Protein AF-A0A6N3FAE3-F1 (afdb_monomer_lite)

Secondary structure (DSSP, 8-state):
-HHHHHHHHHHHHHHHHHHHHHHH-GGGG-EEEEEP-SS-SSS-S-GGGG--TTSEEEEETTEEEEE-TTS--EEEEEEEETTEEEETTEEEEEEEEEETTEEEEEEEEEEEE-SS-EEEPTT--EEEEEEGGG----

Radius of gyration: 19.17 Å; chains: 1; bounding box: 41×33×64 Å

Sequence (138 aa):
MKKIKKISIIALICCLLFIVISFISPRNLYGKWYLYKGSDINADSYIDKKLNQKDYIEISEGSMKEFRSDGKDGVGDLKVRGSKIYSGDTIFKYKVNEIGEHKVLELEVIGYDNGHEKWSAENGEKYTYVFDKNVNFE

Organism: NCBI:txid1559

Foldseek 3Di:
DVVVVVVVVVVVVVVVVVVVVVVQDPVVVAAKWWWFPDDDPLPDPCRQVRTDPQFIWGDDQQWIWTGDPVRPTDIFGWDDDPQWIAGQFWIWRWDWDDRPQWIKIKTFTQWTHNPPDTDGDDRGDIIMITGPVRHDPD

Structure (mmCIF, N/CA/C/O backbone):
data_AF-A0A6N3FAE3-F1
#
_entry.id   AF-A0A6N3FAE3-F1
#
loop_
_atom_site.group_PDB
_atom_site.id
_atom_site.type_symbol
_atom_site.label_atom_id
_atom_site.label_alt_id
_atom_site.label_comp_id
_atom_site.label_asym_id
_atom_site.label_entity_id
_atom_site.label_seq_id
_atom_site.pdbx_PDB_ins_code
_atom_site.Cartn_x
_atom_site.Cartn_y
_atom_site.Cartn_z
_atom_site.occupancy
_atom_site.B_iso_or_equiv
_atom_site.auth_seq_id
_atom_site.auth_comp_id
_atom_site.auth_asym_id
_atom_site.auth_atom_id
_atom_site.pdbx_PDB_model_num
ATOM 1 N N . MET A 1 1 ? -12.346 10.541 50.473 1.00 55.41 1 MET A N 1
ATOM 2 C CA . MET A 1 1 ? -12.588 11.349 49.247 1.00 55.41 1 MET A CA 1
ATOM 3 C C . MET A 1 1 ? -11.347 11.658 48.399 1.00 55.41 1 MET A C 1
ATOM 5 O O . MET A 1 1 ? -11.404 11.401 47.205 1.00 55.41 1 MET A O 1
ATOM 9 N N . LYS A 1 2 ? -10.224 12.173 48.940 1.00 59.44 2 LYS A N 1
ATOM 10 C CA . LYS A 1 2 ? -9.035 12.540 48.121 1.00 59.44 2 LYS A CA 1
ATOM 11 C C . LYS A 1 2 ? -8.388 11.368 47.347 1.00 59.44 2 LYS A C 1
ATOM 13 O O . LYS A 1 2 ? -7.958 11.566 46.217 1.00 59.44 2 LYS A O 1
ATOM 18 N N . LYS A 1 3 ? -8.347 10.155 47.921 1.00 58.94 3 LYS A N 1
ATOM 19 C CA . LYS A 1 3 ? -7.786 8.954 47.259 1.00 58.94 3 LYS A CA 1
ATOM 20 C C . LYS A 1 3 ? -8.629 8.473 46.066 1.00 58.94 3 LYS A C 1
ATOM 22 O O . LYS A 1 3 ? -8.068 8.174 45.023 1.00 58.94 3 LYS A O 1
ATOM 27 N N . ILE A 1 4 ? -9.959 8.487 46.196 1.00 64.25 4 ILE A N 1
ATOM 28 C CA . ILE A 1 4 ? -10.895 8.069 45.134 1.00 64.25 4 ILE A CA 1
ATOM 29 C C . ILE A 1 4 ? -10.789 9.010 43.924 1.00 64.25 4 ILE A C 1
ATOM 31 O O . ILE A 1 4 ? -10.652 8.543 42.801 1.00 64.25 4 ILE A O 1
ATOM 35 N N . LYS A 1 5 ? -10.717 10.333 44.155 1.00 66.25 5 LYS A N 1
ATOM 36 C CA . LYS A 1 5 ? -10.497 11.318 43.078 1.00 66.25 5 LYS A CA 1
ATOM 37 C C . LYS A 1 5 ? -9.177 11.091 42.324 1.00 66.25 5 LYS A C 1
ATOM 39 O O . LYS A 1 5 ? -9.161 11.217 41.107 1.00 66.25 5 LYS A O 1
ATOM 44 N N . LYS A 1 6 ? -8.087 10.726 43.017 1.00 68.25 6 LYS A N 1
ATOM 45 C CA . LYS A 1 6 ? -6.797 10.409 42.371 1.00 68.25 6 LYS A CA 1
ATOM 46 C C . LYS A 1 6 ? -6.876 9.165 41.480 1.00 68.25 6 LYS A C 1
ATOM 48 O O . LYS A 1 6 ? -6.350 9.201 40.376 1.00 68.25 6 LYS A O 1
ATOM 53 N N . ILE A 1 7 ? -7.547 8.102 41.931 1.00 75.50 7 ILE A N 1
ATOM 54 C CA . ILE A 1 7 ? -7.710 6.868 41.144 1.00 75.50 7 ILE A CA 1
ATOM 55 C C . ILE A 1 7 ? -8.548 7.137 39.887 1.00 75.50 7 ILE A C 1
ATOM 57 O O . ILE A 1 7 ? -8.149 6.731 38.800 1.00 75.50 7 ILE A O 1
ATOM 61 N N . SER A 1 8 ? -9.650 7.889 40.004 1.00 74.56 8 SER A N 1
ATOM 62 C CA . SER A 1 8 ? -10.463 8.268 38.839 1.00 74.56 8 SER A CA 1
ATOM 63 C C . SER A 1 8 ? -9.696 9.129 37.830 1.00 74.56 8 SER A C 1
ATOM 65 O O . SER A 1 8 ? -9.848 8.919 36.633 1.00 74.56 8 SER A O 1
ATOM 67 N N . ILE A 1 9 ? -8.843 10.058 38.284 1.00 81.19 9 ILE A N 1
ATOM 68 C CA . ILE A 1 9 ? -8.003 10.870 37.385 1.00 81.19 9 ILE A CA 1
ATOM 69 C C . ILE A 1 9 ? -6.977 9.996 36.648 1.00 81.19 9 ILE A C 1
ATOM 71 O O . ILE A 1 9 ? -6.815 10.146 35.441 1.00 81.19 9 ILE A O 1
ATOM 75 N N . ILE A 1 10 ? -6.317 9.061 37.341 1.00 83.12 10 ILE A N 1
ATOM 76 C CA . ILE A 1 10 ? -5.352 8.139 36.716 1.00 83.12 10 ILE A CA 1
ATOM 77 C C . ILE A 1 10 ? -6.049 7.256 35.673 1.00 83.12 10 ILE A C 1
ATOM 79 O O . ILE A 1 10 ? -5.560 7.139 34.554 1.00 83.12 10 ILE A O 1
ATOM 83 N N . ALA A 1 11 ? -7.218 6.697 36.001 1.00 83.06 11 ALA A N 1
ATOM 84 C CA . ALA A 1 11 ? -7.996 5.885 35.067 1.00 83.06 11 ALA A CA 1
ATOM 85 C C . ALA A 1 11 ? -8.422 6.677 33.815 1.00 83.06 11 ALA A C 1
ATOM 87 O O . ALA A 1 11 ? -8.354 6.151 32.704 1.00 83.06 11 ALA A O 1
ATOM 88 N N . LEU A 1 12 ? -8.799 7.951 33.981 1.00 85.31 12 LEU A N 1
ATOM 89 C CA . LEU A 1 12 ? -9.150 8.842 32.874 1.00 85.31 12 LEU A CA 1
ATOM 90 C C . LEU A 1 12 ? -7.945 9.114 31.956 1.00 85.31 12 LEU A C 1
ATOM 92 O O . LEU A 1 12 ? -8.076 9.041 30.737 1.00 85.31 12 LEU A O 1
ATOM 96 N N . ILE A 1 13 ? -6.766 9.376 32.533 1.00 85.06 13 ILE A N 1
ATOM 97 C CA . ILE A 1 13 ? -5.518 9.582 31.780 1.00 85.06 13 ILE A CA 1
ATOM 98 C C . ILE A 1 13 ? -5.137 8.310 31.012 1.00 85.06 13 ILE A C 1
ATOM 100 O O . ILE A 1 13 ? -4.804 8.389 29.832 1.00 85.06 13 ILE A O 1
ATOM 104 N N . CYS A 1 14 ? -5.238 7.135 31.639 1.00 82.38 14 CYS A N 1
ATOM 105 C CA . CYS A 1 14 ? -4.989 5.860 30.967 1.00 82.38 14 CYS A CA 1
ATOM 106 C C . CYS A 1 14 ? -5.976 5.609 29.816 1.00 82.38 14 CYS A C 1
ATOM 108 O O . CYS A 1 14 ? -5.547 5.174 28.751 1.00 82.38 14 CYS A O 1
ATOM 110 N N . CYS A 1 15 ? -7.265 5.930 29.984 1.00 80.50 15 CYS A N 1
ATOM 111 C CA . CYS A 1 15 ? -8.251 5.828 28.901 1.00 80.50 15 CYS A CA 1
ATOM 112 C C . CYS A 1 15 ? -7.928 6.779 27.744 1.00 80.50 15 CYS A C 1
ATOM 114 O O . CYS A 1 15 ? -7.963 6.360 26.592 1.00 80.50 15 CYS A O 1
ATOM 116 N N . LEU A 1 16 ? -7.566 8.033 28.031 1.00 81.06 16 LEU A N 1
ATOM 117 C CA . LEU A 1 16 ? -7.173 9.004 27.005 1.00 81.06 16 LEU A CA 1
ATOM 118 C C . LEU A 1 16 ? -5.932 8.540 26.232 1.00 81.06 16 LEU A C 1
ATOM 120 O O . LEU A 1 16 ? -5.930 8.588 25.005 1.00 81.06 16 LEU A O 1
ATOM 124 N N . LEU A 1 17 ? -4.912 8.022 26.922 1.00 75.62 17 LEU A N 1
ATOM 125 C CA . LEU A 1 17 ? -3.728 7.447 26.276 1.00 75.62 17 LEU A CA 1
ATOM 126 C C . LEU A 1 17 ? -4.078 6.225 25.419 1.00 75.62 17 LEU A C 1
ATOM 128 O O . LEU A 1 17 ? -3.580 6.101 24.305 1.00 75.62 17 LEU A O 1
ATOM 132 N N . PHE A 1 18 ? -4.963 5.349 25.897 1.00 69.56 18 PHE A N 1
ATOM 133 C CA . PHE A 1 18 ? -5.399 4.171 25.147 1.00 69.56 18 PHE A CA 1
ATOM 134 C C . PHE A 1 18 ? -6.181 4.545 23.881 1.00 69.56 18 PHE A C 1
ATOM 136 O O . PHE A 1 18 ? -5.960 3.957 22.823 1.00 69.56 18 PHE A O 1
ATOM 143 N N . ILE A 1 19 ? -7.047 5.560 23.966 1.00 65.00 19 ILE A N 1
ATOM 144 C CA . ILE A 1 19 ? -7.763 6.129 22.820 1.00 65.00 19 ILE A CA 1
ATOM 145 C C . ILE A 1 19 ? -6.754 6.660 21.794 1.00 65.00 19 ILE A C 1
ATOM 147 O O . ILE A 1 19 ? -6.813 6.284 20.626 1.00 65.00 19 ILE A O 1
ATOM 151 N N . VAL A 1 20 ? -5.776 7.457 22.233 1.00 61.66 20 VAL A N 1
ATOM 152 C CA . VAL A 1 20 ? -4.729 8.008 21.358 1.00 61.66 20 VAL A CA 1
ATOM 153 C C . VAL A 1 20 ? -3.919 6.896 20.678 1.00 61.66 20 VAL 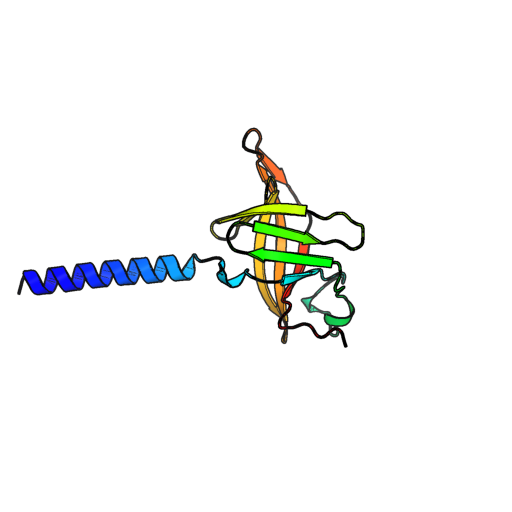A C 1
ATOM 155 O O . VAL A 1 20 ? -3.739 6.933 19.465 1.00 61.66 20 VAL A O 1
ATOM 158 N N . ILE A 1 21 ? -3.492 5.864 21.413 1.00 60.12 21 ILE A N 1
ATOM 159 C CA . ILE A 1 21 ? -2.733 4.730 20.853 1.00 60.12 21 ILE A CA 1
ATOM 160 C C . ILE A 1 21 ? -3.579 3.928 19.850 1.00 60.12 21 ILE A C 1
ATOM 162 O O . ILE A 1 21 ? -3.068 3.500 18.815 1.00 60.12 21 ILE A O 1
ATOM 166 N N . SER A 1 22 ? -4.877 3.761 20.120 1.00 53.19 22 SER A N 1
ATOM 167 C CA . SER A 1 22 ? -5.798 3.030 19.240 1.00 53.19 22 SER A CA 1
ATOM 168 C C . SER A 1 22 ? -6.018 3.744 17.902 1.00 53.19 22 SER A C 1
ATOM 170 O O . SER A 1 22 ? -6.115 3.079 16.874 1.00 53.19 22 SER A O 1
ATOM 172 N N . PHE A 1 23 ? -6.032 5.082 17.890 1.00 49.69 23 PHE A N 1
ATOM 173 C CA . PHE A 1 23 ? -6.156 5.881 16.663 1.00 49.69 23 PHE A CA 1
ATOM 174 C C . PHE A 1 23 ? -4.853 6.004 15.858 1.00 49.69 23 PHE A C 1
ATOM 176 O O . PHE A 1 23 ? -4.901 6.330 14.675 1.00 49.69 23 PHE A O 1
ATOM 183 N N . ILE A 1 24 ? -3.694 5.746 16.471 1.00 54.94 24 ILE A N 1
ATOM 184 C CA . ILE A 1 24 ? -2.381 5.842 15.804 1.00 54.94 24 ILE A CA 1
ATOM 185 C C . ILE A 1 24 ? -1.965 4.506 15.168 1.00 54.94 24 ILE A C 1
ATOM 187 O O . ILE A 1 24 ? -1.023 4.458 14.378 1.00 54.94 24 ILE A O 1
ATOM 191 N N . SER A 1 25 ? -2.646 3.404 15.491 1.00 59.41 25 SER A N 1
ATOM 192 C CA . SER A 1 25 ? -2.224 2.087 15.025 1.00 59.41 25 SER A CA 1
ATOM 193 C C . SER A 1 25 ? -2.399 1.939 13.503 1.00 59.41 25 SER A C 1
ATOM 195 O O . SER A 1 25 ? -3.528 2.012 13.018 1.00 59.41 25 SER A O 1
ATOM 197 N N . PRO A 1 26 ? -1.331 1.620 12.743 1.00 67.12 26 PRO A N 1
ATOM 198 C CA . PRO A 1 26 ? -1.403 1.392 11.297 1.00 67.12 26 PRO A CA 1
ATOM 199 C C . PRO A 1 26 ? -2.091 0.069 10.928 1.00 67.12 26 PRO A C 1
ATOM 201 O O . PRO A 1 26 ? -2.020 -0.372 9.786 1.00 67.12 26 PRO A O 1
ATOM 204 N N . ARG A 1 27 ? -2.772 -0.588 11.879 1.00 72.69 27 ARG A N 1
ATOM 205 C CA . ARG A 1 27 ? -3.491 -1.853 11.664 1.00 72.69 27 ARG A CA 1
ATOM 206 C C . ARG A 1 27 ? -4.510 -1.776 10.532 1.00 72.69 27 ARG A C 1
ATOM 208 O O . ARG A 1 27 ? -4.809 -2.798 9.927 1.00 72.69 27 ARG A O 1
ATOM 215 N N . ASN A 1 28 ? -5.037 -0.590 10.231 1.00 81.94 28 ASN A N 1
ATOM 216 C CA . ASN A 1 28 ? -5.943 -0.384 9.103 1.00 81.94 28 ASN A CA 1
ATOM 217 C C . ASN A 1 28 ? -5.270 -0.558 7.726 1.00 81.94 28 ASN A C 1
ATOM 219 O O . ASN A 1 28 ? -5.996 -0.711 6.743 1.00 81.94 28 ASN A O 1
ATOM 223 N N . LEU A 1 29 ? -3.935 -0.551 7.659 1.00 90.69 29 LEU A N 1
ATOM 224 C CA . LEU A 1 29 ? -3.137 -0.792 6.456 1.00 90.69 29 LEU A CA 1
ATOM 225 C C . LEU A 1 29 ? -2.721 -2.258 6.298 1.00 90.69 29 LEU A C 1
ATOM 227 O O . LEU A 1 29 ? -2.277 -2.636 5.223 1.00 90.69 29 LEU A O 1
ATOM 231 N N . TYR A 1 30 ? -2.827 -3.085 7.340 1.00 93.06 30 TYR A N 1
ATOM 232 C CA . TYR A 1 30 ? -2.294 -4.446 7.293 1.00 93.06 30 TYR A CA 1
ATOM 233 C C . TYR A 1 30 ? -3.084 -5.351 6.348 1.00 93.06 30 TYR A C 1
ATOM 235 O O . TYR A 1 30 ? -4.316 -5.322 6.313 1.00 93.06 30 TYR A O 1
ATOM 243 N N . GLY A 1 31 ? -2.351 -6.202 5.636 1.00 94.69 31 GLY A N 1
ATOM 244 C CA . GLY A 1 31 ? -2.863 -7.162 4.671 1.00 94.69 31 GLY A CA 1
ATOM 245 C C . GLY A 1 31 ? -2.339 -6.909 3.261 1.00 94.69 31 GLY A C 1
ATOM 246 O O . GLY A 1 31 ? -1.377 -6.165 3.050 1.00 94.69 31 GLY A O 1
ATOM 247 N N . LYS A 1 32 ? -2.973 -7.578 2.300 1.00 96.38 32 LYS A N 1
ATOM 248 C CA . LYS A 1 32 ? -2.598 -7.541 0.891 1.00 96.38 32 LYS A CA 1
ATOM 249 C C . LYS A 1 32 ? -3.419 -6.491 0.140 1.00 96.38 32 LYS A C 1
ATOM 251 O O . LYS A 1 32 ? -4.626 -6.378 0.354 1.00 96.38 32 LYS A O 1
ATOM 256 N N . TRP A 1 33 ? -2.758 -5.745 -0.738 1.00 97.25 33 TRP A N 1
ATOM 257 C CA . TRP A 1 33 ? -3.364 -4.710 -1.566 1.00 97.25 33 TRP A CA 1
ATOM 258 C C . TRP A 1 33 ? -2.913 -4.858 -3.018 1.00 97.25 33 TRP A C 1
ATOM 260 O O . TRP A 1 33 ? -1.723 -4.759 -3.303 1.00 97.25 33 TRP A O 1
ATOM 270 N N . TYR A 1 34 ? -3.845 -5.075 -3.939 1.00 97.31 34 TYR A N 1
ATOM 271 C CA . TYR A 1 34 ? -3.555 -5.266 -5.359 1.00 97.31 34 TYR A CA 1
ATOM 272 C C . TYR A 1 34 ? -3.458 -3.940 -6.088 1.00 97.31 34 TYR A C 1
ATOM 274 O O . TYR A 1 34 ? -4.279 -3.051 -5.880 1.00 97.31 34 TYR A O 1
ATOM 282 N N . LEU A 1 35 ? -2.464 -3.810 -6.959 1.00 96.62 35 LEU A N 1
ATOM 283 C CA . LEU A 1 35 ? -2.246 -2.603 -7.735 1.00 96.62 35 LEU A CA 1
ATOM 284 C C . LEU A 1 35 ? -3.353 -2.427 -8.777 1.00 96.62 35 LEU A C 1
ATOM 286 O O . LEU A 1 35 ? -3.555 -3.277 -9.646 1.00 96.62 35 LEU A O 1
ATOM 290 N N . TYR A 1 36 ? -4.005 -1.273 -8.734 1.00 96.12 36 TYR A N 1
ATOM 291 C CA . TYR A 1 36 ? -4.945 -0.833 -9.749 1.00 96.12 36 TYR A CA 1
ATOM 292 C C . TYR A 1 36 ? -4.207 -0.174 -10.918 1.00 96.12 36 TYR A C 1
ATOM 294 O O . TYR A 1 36 ? -3.429 0.759 -10.727 1.00 96.12 36 TYR A O 1
ATOM 302 N N . LYS A 1 37 ? -4.456 -0.663 -12.141 1.00 93.44 37 LYS A N 1
ATOM 303 C CA . LYS A 1 37 ? -3.810 -0.174 -13.377 1.00 93.44 37 LYS A CA 1
ATOM 304 C C . LYS A 1 37 ? -4.712 0.692 -14.266 1.00 93.44 37 LYS A C 1
ATOM 306 O O . LYS A 1 37 ? -4.344 0.982 -15.404 1.00 93.44 37 LYS A O 1
ATOM 311 N N . GLY A 1 38 ? -5.907 1.057 -13.803 1.00 92.69 38 GLY A N 1
ATOM 312 C CA . GLY A 1 38 ? -6.776 1.984 -14.533 1.00 92.69 38 GLY A CA 1
ATOM 313 C C . GLY A 1 38 ? -6.348 3.446 -14.364 1.00 92.69 38 GLY A C 1
ATOM 314 O O . GLY A 1 38 ? -5.452 3.762 -13.586 1.00 92.69 38 GLY A O 1
ATOM 315 N N . SER A 1 39 ? -6.990 4.348 -15.109 1.00 90.75 39 SER A N 1
ATOM 316 C CA . SER A 1 39 ? -6.642 5.777 -15.118 1.00 90.75 39 SER A CA 1
ATOM 317 C C . SER A 1 39 ? -7.248 6.566 -13.957 1.00 90.75 39 SER A C 1
ATOM 319 O O . SER A 1 39 ? -6.596 7.449 -13.413 1.00 90.75 39 SER A O 1
ATOM 321 N N . ASP A 1 40 ? -8.494 6.262 -13.590 1.00 92.44 40 ASP A N 1
ATOM 322 C CA . ASP A 1 40 ? -9.198 6.875 -12.461 1.00 92.44 40 ASP A CA 1
ATOM 323 C C . ASP A 1 40 ? -10.052 5.806 -11.787 1.00 92.44 40 ASP A C 1
ATOM 325 O O . ASP A 1 40 ? -10.923 5.212 -12.417 1.00 92.44 40 ASP A O 1
ATOM 329 N N . ILE A 1 41 ? -9.767 5.519 -10.521 1.00 93.62 41 ILE A N 1
ATOM 330 C CA . ILE A 1 41 ? -10.502 4.511 -9.754 1.00 93.62 41 ILE A CA 1
ATOM 331 C C . ILE A 1 41 ? -11.894 5.002 -9.336 1.00 93.62 41 ILE A C 1
ATOM 333 O O . ILE A 1 41 ? -12.793 4.193 -9.146 1.00 93.62 41 ILE A O 1
ATOM 337 N N . ASN A 1 42 ? -12.108 6.318 -9.230 1.00 91.94 42 ASN A N 1
ATOM 338 C CA . ASN A 1 42 ? -13.386 6.881 -8.781 1.00 91.94 42 ASN A CA 1
ATOM 339 C C . ASN A 1 42 ? -14.467 6.815 -9.866 1.00 91.94 42 ASN A C 1
ATOM 341 O O . ASN A 1 42 ? -15.655 6.890 -9.557 1.00 91.94 42 ASN A O 1
ATOM 345 N N . ALA A 1 43 ? -14.054 6.706 -11.129 1.00 91.69 43 ALA A N 1
ATOM 346 C CA . ALA A 1 43 ? -14.940 6.630 -12.284 1.00 91.69 43 ALA A CA 1
ATOM 347 C C . ALA A 1 43 ? -15.053 5.210 -12.868 1.00 91.69 43 ALA A C 1
ATOM 349 O O . ALA A 1 43 ? -15.849 4.996 -13.785 1.00 91.69 43 ALA A O 1
ATOM 350 N N . ASP A 1 44 ? -14.269 4.242 -12.381 1.00 91.94 44 ASP A N 1
ATOM 351 C CA . ASP A 1 44 ? -14.270 2.887 -12.934 1.00 91.94 44 ASP A CA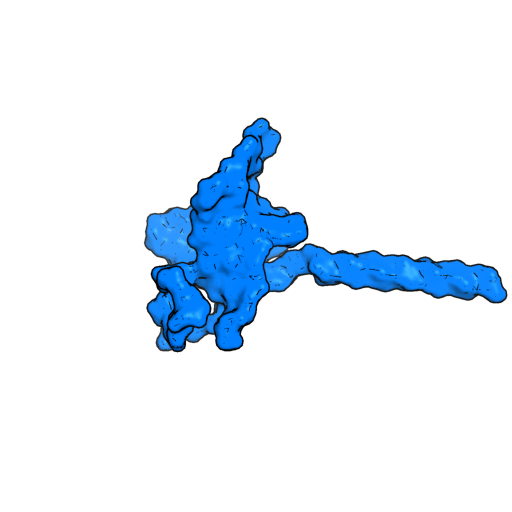 1
ATOM 352 C C . ASP A 1 44 ? -15.390 2.039 -12.321 1.00 91.94 44 ASP A C 1
ATOM 354 O O . ASP A 1 44 ? -15.488 1.863 -11.109 1.00 91.94 44 ASP A O 1
ATOM 358 N N . SER A 1 45 ? -16.248 1.500 -13.185 1.00 88.44 45 SER A N 1
ATOM 359 C CA . SER A 1 45 ? -17.351 0.616 -12.794 1.00 88.44 45 SER A CA 1
ATOM 360 C C . SER A 1 45 ? -16.924 -0.850 -12.646 1.00 88.44 45 SER A C 1
ATOM 362 O O . SER A 1 45 ? -17.718 -1.663 -12.184 1.00 88.44 45 SER A O 1
ATOM 364 N N . TYR A 1 46 ? -15.704 -1.211 -13.064 1.00 90.00 46 TYR A N 1
ATOM 365 C CA . TYR A 1 46 ? -15.195 -2.585 -13.073 1.00 90.00 46 TYR A CA 1
ATOM 366 C C . TYR A 1 46 ? -13.760 -2.663 -12.535 1.00 90.00 46 TYR A C 1
ATOM 368 O O . TYR A 1 46 ? -12.862 -3.169 -13.216 1.00 90.00 46 TYR A O 1
ATOM 376 N N . ILE A 1 47 ? -13.558 -2.180 -11.305 1.00 91.50 47 ILE A N 1
ATOM 377 C CA . ILE A 1 47 ? -12.249 -2.106 -10.635 1.00 91.50 47 ILE A CA 1
ATOM 378 C C . ILE A 1 47 ? -11.513 -3.452 -10.669 1.00 91.50 47 ILE A C 1
ATOM 380 O O . ILE A 1 47 ? -10.358 -3.492 -11.093 1.00 91.50 47 ILE A O 1
ATOM 384 N N . ASP A 1 48 ? -12.186 -4.556 -10.334 1.00 90.44 48 ASP A N 1
ATOM 385 C CA . ASP A 1 48 ? -11.582 -5.898 -10.281 1.00 90.44 48 ASP A CA 1
ATOM 386 C C . ASP A 1 48 ? -10.942 -6.336 -11.606 1.00 90.44 48 ASP A C 1
ATOM 388 O O . ASP A 1 48 ? -9.870 -6.942 -11.621 1.00 90.44 48 ASP A O 1
ATOM 392 N N . LYS A 1 49 ? -11.514 -5.933 -12.750 1.00 90.69 49 LYS A N 1
ATOM 393 C CA . LYS A 1 49 ? -10.964 -6.249 -14.084 1.00 90.69 49 LYS A CA 1
ATOM 394 C C . LYS A 1 49 ? -9.662 -5.507 -14.398 1.00 90.69 49 LYS A C 1
ATOM 396 O O . LYS A 1 49 ? -9.037 -5.773 -15.426 1.00 90.69 49 LYS A O 1
ATOM 401 N N . LYS A 1 50 ? -9.279 -4.533 -13.572 1.00 93.88 50 LYS A N 1
ATOM 402 C CA . LYS A 1 50 ? -8.043 -3.746 -13.696 1.00 93.88 50 LYS A CA 1
ATOM 403 C C . LYS A 1 50 ? -6.977 -4.160 -12.687 1.00 93.88 50 LYS A C 1
ATOM 405 O O . LYS A 1 50 ? -5.915 -3.532 -12.650 1.00 93.88 50 LYS A O 1
ATOM 410 N N . LEU A 1 51 ? -7.254 -5.185 -11.885 1.00 94.06 51 LEU A N 1
ATOM 411 C CA . LEU A 1 51 ? -6.327 -5.743 -10.912 1.00 94.06 51 LEU A CA 1
ATOM 412 C C . LEU A 1 51 ? -5.587 -6.943 -11.505 1.00 94.06 51 LEU A C 1
ATOM 414 O O . LEU A 1 51 ? -6.048 -7.607 -12.432 1.00 94.06 51 LEU A O 1
ATOM 418 N N . ASN A 1 52 ? -4.412 -7.227 -10.953 1.00 90.38 52 ASN A N 1
ATOM 419 C CA . ASN A 1 52 ? -3.626 -8.410 -11.281 1.00 90.38 52 ASN A CA 1
ATOM 420 C C . ASN A 1 52 ? -3.174 -9.075 -9.982 1.00 90.38 52 ASN A C 1
ATOM 422 O O . ASN A 1 52 ? -2.523 -8.435 -9.160 1.00 90.38 52 ASN A O 1
ATOM 426 N N . GLN A 1 53 ? -3.447 -10.374 -9.830 1.00 91.75 53 GLN A N 1
ATOM 427 C CA . GLN A 1 53 ? -3.038 -11.158 -8.657 1.00 91.75 53 GLN A CA 1
ATOM 428 C C . GLN A 1 53 ? -1.525 -11.146 -8.397 1.00 91.75 53 GLN A C 1
ATOM 430 O O . GLN A 1 53 ? -1.095 -11.411 -7.278 1.00 91.75 53 GLN A O 1
ATOM 435 N N . LYS A 1 54 ? -0.717 -10.872 -9.427 1.00 93.31 54 LYS A N 1
ATOM 436 C CA . LYS A 1 54 ? 0.749 -10.817 -9.344 1.00 93.31 54 LYS A CA 1
ATOM 437 C C . LYS A 1 54 ? 1.300 -9.433 -9.004 1.00 93.31 54 LYS A C 1
ATOM 439 O O . LYS A 1 54 ? 2.485 -9.337 -8.721 1.00 93.31 54 LYS A O 1
ATOM 444 N N . ASP A 1 55 ? 0.479 -8.386 -9.079 1.00 95.81 55 ASP A N 1
ATOM 445 C CA . ASP A 1 55 ? 0.896 -7.014 -8.789 1.00 95.81 55 ASP A CA 1
ATOM 446 C C 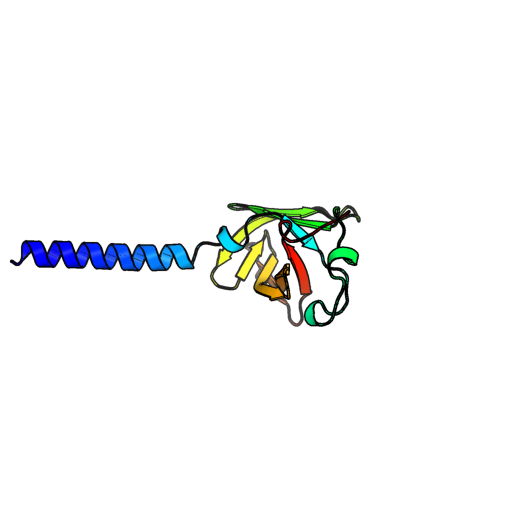. ASP A 1 55 ? 0.236 -6.560 -7.488 1.00 95.81 55 ASP A C 1
ATOM 448 O O . ASP A 1 55 ? -0.922 -6.137 -7.484 1.00 95.81 55 ASP A O 1
ATOM 452 N N . TYR A 1 56 ? 0.947 -6.672 -6.371 1.00 96.88 56 TYR A N 1
ATOM 453 C CA . TYR A 1 56 ? 0.407 -6.314 -5.064 1.00 96.88 56 TYR A CA 1
ATOM 454 C C . TYR A 1 56 ? 1.489 -5.870 -4.090 1.00 96.88 56 TYR A C 1
ATOM 456 O O . TYR A 1 56 ? 2.669 -6.174 -4.249 1.00 96.88 56 TYR A O 1
ATOM 464 N N . ILE A 1 57 ? 1.058 -5.191 -3.034 1.00 97.00 57 ILE A N 1
ATOM 465 C CA . ILE A 1 57 ? 1.859 -4.980 -1.836 1.00 97.00 57 ILE A CA 1
ATOM 466 C C . ILE A 1 57 ? 1.270 -5.771 -0.671 1.00 97.00 57 ILE A C 1
ATOM 468 O O . ILE A 1 57 ? 0.057 -5.959 -0.568 1.00 97.00 57 ILE A O 1
ATOM 472 N N . GLU A 1 58 ? 2.126 -6.232 0.226 1.00 96.56 58 GLU A N 1
ATOM 473 C CA . GLU A 1 58 ? 1.735 -6.847 1.487 1.00 96.56 58 GLU A CA 1
ATOM 474 C C . GLU A 1 58 ? 2.312 -6.020 2.632 1.00 96.56 58 GLU A C 1
ATOM 476 O O . GLU A 1 58 ? 3.529 -5.900 2.783 1.00 96.56 58 GLU A O 1
ATOM 481 N N . ILE A 1 59 ? 1.425 -5.427 3.429 1.00 95.62 59 ILE A N 1
ATOM 482 C CA . ILE A 1 59 ? 1.792 -4.612 4.584 1.00 95.62 59 ILE A CA 1
ATOM 483 C C . ILE A 1 59 ? 1.550 -5.438 5.843 1.00 95.62 59 ILE A C 1
ATOM 485 O O . ILE A 1 59 ? 0.446 -5.925 6.090 1.00 95.62 59 ILE A O 1
ATOM 489 N N . SER A 1 60 ? 2.578 -5.559 6.670 1.00 92.56 60 SER A N 1
ATOM 490 C CA . SER A 1 60 ? 2.508 -6.232 7.964 1.00 92.56 60 SER A CA 1
ATOM 491 C C . SER A 1 60 ? 3.203 -5.397 9.036 1.00 92.56 60 SER A C 1
ATOM 493 O O . SER A 1 60 ? 3.670 -4.284 8.780 1.00 92.56 60 SER A O 1
ATOM 495 N N . GLU A 1 61 ? 3.248 -5.905 10.266 1.00 89.62 61 GLU A N 1
ATOM 496 C CA . GLU A 1 61 ? 3.950 -5.217 11.343 1.00 89.62 61 GLU A CA 1
ATOM 497 C C . GLU A 1 61 ? 5.440 -5.079 11.004 1.00 89.62 61 GLU A C 1
ATOM 499 O O . GLU A 1 61 ? 6.174 -6.059 10.913 1.00 89.62 61 GLU A O 1
ATOM 504 N N . GLY A 1 62 ? 5.871 -3.836 10.783 1.00 89.38 62 GLY A N 1
ATOM 505 C CA . GLY A 1 62 ? 7.266 -3.495 10.529 1.00 89.38 62 GLY A CA 1
ATOM 506 C C . GLY A 1 62 ? 7.772 -3.764 9.112 1.00 89.38 62 GLY A C 1
ATOM 507 O O . GLY A 1 62 ? 8.923 -3.435 8.851 1.00 89.38 62 GLY A O 1
ATOM 508 N N . SER A 1 63 ? 6.962 -4.285 8.180 1.00 94.44 63 SER A N 1
ATOM 509 C CA . SER A 1 63 ? 7.412 -4.492 6.795 1.00 94.44 63 SER A CA 1
ATOM 510 C C . SER A 1 63 ? 6.355 -4.187 5.737 1.00 94.44 63 SER A C 1
ATOM 512 O O . SER A 1 63 ? 5.152 -4.360 5.953 1.00 94.44 63 SER A O 1
ATOM 514 N N . MET A 1 64 ? 6.835 -3.746 4.578 1.00 95.88 64 MET A N 1
ATOM 515 C CA . MET A 1 64 ? 6.080 -3.608 3.340 1.00 95.88 64 MET A CA 1
ATOM 516 C C . MET A 1 64 ? 6.819 -4.377 2.252 1.00 95.88 64 MET A C 1
ATOM 518 O O . MET A 1 64 ? 7.988 -4.112 1.973 1.00 95.88 64 MET A O 1
ATOM 522 N N . LYS A 1 65 ? 6.135 -5.351 1.661 1.00 96.25 65 LYS A N 1
ATOM 523 C CA . LYS A 1 65 ? 6.642 -6.131 0.534 1.00 96.25 65 LYS A CA 1
ATOM 524 C C . LYS A 1 65 ? 5.905 -5.708 -0.720 1.00 96.25 65 LYS A C 1
ATOM 526 O O . LYS A 1 65 ? 4.696 -5.512 -0.667 1.00 96.25 65 LYS A O 1
ATOM 531 N N . GLU A 1 66 ? 6.615 -5.588 -1.822 1.00 95.62 66 GLU A N 1
ATOM 532 C CA . GLU A 1 66 ? 6.085 -5.312 -3.146 1.00 95.62 66 GLU A CA 1
ATOM 533 C C . GLU A 1 66 ? 6.359 -6.519 -4.036 1.00 95.62 66 GLU A C 1
ATOM 535 O O . GLU A 1 66 ? 7.461 -7.065 -4.032 1.00 95.62 66 GLU A O 1
ATOM 540 N N . PHE A 1 67 ? 5.335 -6.930 -4.772 1.00 95.75 67 PHE A N 1
ATOM 541 C CA . PHE A 1 67 ? 5.387 -8.009 -5.741 1.00 95.75 67 PHE A CA 1
ATOM 542 C C . PHE A 1 67 ? 4.903 -7.467 -7.075 1.00 95.75 67 PHE A C 1
ATOM 544 O O . PHE A 1 67 ? 3.819 -6.875 -7.150 1.00 95.75 67 PHE A O 1
ATOM 551 N N . ARG A 1 68 ? 5.704 -7.652 -8.124 1.00 93.19 68 ARG A N 1
ATOM 552 C CA . ARG A 1 68 ? 5.383 -7.169 -9.466 1.00 93.19 68 ARG A CA 1
ATOM 553 C C . ARG A 1 68 ? 5.554 -8.265 -10.499 1.00 93.19 68 ARG A C 1
ATOM 555 O O . ARG A 1 68 ? 6.546 -8.982 -10.551 1.00 93.19 68 ARG A O 1
ATOM 562 N N . SER A 1 69 ? 4.612 -8.320 -11.428 1.00 91.25 69 SER A N 1
ATOM 563 C CA . SER A 1 69 ? 4.650 -9.193 -12.602 1.00 91.25 69 SER A CA 1
ATOM 564 C C . SER A 1 69 ? 5.847 -8.944 -13.525 1.00 91.25 69 SER A C 1
ATOM 566 O O . SER A 1 69 ? 6.209 -9.846 -14.278 1.00 91.25 69 SER A O 1
ATOM 568 N N . ASP A 1 70 ? 6.468 -7.761 -13.465 1.00 89.12 70 ASP A N 1
ATOM 569 C CA . ASP A 1 70 ? 7.705 -7.440 -14.188 1.00 89.12 70 ASP A CA 1
ATOM 570 C C . ASP A 1 70 ? 8.984 -7.865 -13.434 1.00 89.12 70 ASP A C 1
ATOM 572 O O . ASP A 1 70 ? 10.088 -7.623 -13.919 1.00 89.12 70 ASP A O 1
ATOM 576 N N . GLY A 1 71 ? 8.842 -8.522 -12.277 1.00 86.06 71 GLY A N 1
ATOM 577 C CA . GLY A 1 71 ? 9.938 -9.035 -11.456 1.00 86.06 71 GLY A CA 1
ATOM 578 C C . GLY A 1 71 ? 10.597 -7.994 -10.551 1.00 86.06 71 GLY A C 1
ATOM 579 O O . GLY A 1 71 ? 11.592 -8.311 -9.898 1.00 86.06 71 GLY A O 1
ATOM 580 N N . LYS A 1 72 ? 10.080 -6.759 -10.497 1.00 85.44 72 LYS A N 1
ATOM 581 C CA . LYS A 1 72 ? 10.554 -5.720 -9.572 1.00 85.44 72 LYS A CA 1
ATOM 582 C C . LYS A 1 72 ? 9.945 -5.907 -8.186 1.00 85.44 72 LYS A C 1
ATOM 584 O O . LYS A 1 72 ? 9.140 -5.099 -7.729 1.00 85.44 72 LYS A O 1
ATOM 589 N N . ASP A 1 73 ? 10.335 -6.993 -7.540 1.00 90.94 73 ASP A N 1
ATOM 590 C CA . ASP A 1 73 ? 9.935 -7.270 -6.168 1.00 90.94 73 ASP A CA 1
ATOM 591 C C . ASP A 1 73 ? 10.780 -6.441 -5.191 1.00 90.94 73 ASP A C 1
ATOM 593 O O . ASP A 1 73 ? 11.962 -6.170 -5.422 1.00 90.94 73 ASP A O 1
ATOM 597 N N . GLY A 1 74 ? 10.172 -6.041 -4.078 1.00 90.44 74 GLY A N 1
ATOM 598 C CA . GLY A 1 74 ? 10.797 -5.185 -3.078 1.00 90.44 74 GLY A CA 1
ATOM 599 C C . GLY A 1 74 ? 10.415 -5.596 -1.666 1.00 90.44 74 GLY A C 1
ATOM 600 O O . GLY A 1 74 ? 9.307 -6.058 -1.412 1.00 90.44 74 GLY A O 1
ATOM 601 N N . VAL A 1 75 ? 11.329 -5.423 -0.717 1.00 92.38 75 VAL A N 1
ATOM 602 C CA . VAL A 1 75 ? 11.034 -5.567 0.712 1.00 92.38 75 VAL A CA 1
ATOM 603 C C . VAL A 1 75 ? 11.665 -4.393 1.437 1.00 92.38 75 VAL A C 1
ATOM 605 O O . VAL A 1 75 ? 12.863 -4.157 1.305 1.00 92.38 75 VAL A O 1
ATOM 608 N N . GLY A 1 76 ? 10.854 -3.664 2.197 1.00 90.38 76 GLY A N 1
ATOM 609 C CA . GLY A 1 76 ? 11.292 -2.525 2.989 1.00 90.38 76 GLY A CA 1
ATOM 610 C C . GLY A 1 76 ? 10.758 -2.585 4.413 1.00 90.38 76 GLY A C 1
ATOM 611 O O . GLY A 1 76 ? 9.643 -3.055 4.663 1.00 90.38 76 GLY A O 1
ATOM 612 N N . ASP A 1 77 ? 11.552 -2.067 5.348 1.00 92.31 77 ASP A N 1
ATOM 613 C CA . ASP A 1 77 ? 11.091 -1.788 6.705 1.00 92.31 77 ASP A CA 1
ATOM 614 C C . ASP A 1 77 ? 9.976 -0.743 6.659 1.00 92.31 77 ASP A C 1
ATOM 616 O O . ASP A 1 77 ? 10.154 0.323 6.070 1.00 92.31 77 ASP A O 1
ATOM 620 N N . LEU A 1 78 ? 8.854 -1.015 7.325 1.00 92.56 78 LEU A N 1
ATOM 621 C CA . LEU A 1 78 ? 7.704 -0.119 7.387 1.00 92.56 78 LEU A CA 1
ATOM 622 C C . LEU A 1 78 ? 7.674 0.641 8.716 1.00 92.56 78 LEU A C 1
ATOM 624 O O . LEU A 1 78 ? 7.584 0.052 9.795 1.00 92.56 78 LEU A O 1
ATOM 628 N N . LYS A 1 79 ? 7.623 1.971 8.640 1.00 91.31 79 LYS A N 1
ATOM 629 C CA . LYS A 1 79 ? 7.246 2.841 9.764 1.00 91.31 79 LYS A CA 1
ATOM 630 C C . LYS A 1 79 ? 6.125 3.772 9.329 1.00 91.31 79 LYS A C 1
ATOM 632 O O . LYS A 1 79 ? 6.250 4.478 8.336 1.00 91.31 79 LYS A O 1
ATOM 637 N N . VAL A 1 80 ? 5.045 3.833 10.102 1.00 90.44 80 VAL A N 1
ATOM 638 C CA . VAL A 1 80 ? 3.931 4.758 9.840 1.00 90.44 80 VAL A CA 1
ATOM 639 C C . VAL A 1 80 ? 3.974 5.899 10.847 1.00 90.44 80 VAL A C 1
ATOM 641 O O . VAL A 1 80 ? 4.079 5.671 12.052 1.00 90.44 80 VAL A O 1
ATOM 644 N N . ARG A 1 81 ? 3.927 7.142 10.359 1.00 88.12 81 ARG A N 1
ATOM 645 C CA . ARG A 1 81 ? 3.915 8.354 11.192 1.00 88.12 81 ARG A CA 1
ATOM 646 C C . ARG A 1 81 ? 2.873 9.331 10.662 1.00 88.12 81 ARG A C 1
ATOM 648 O O . ARG A 1 81 ? 3.096 10.007 9.659 1.00 88.12 81 ARG A O 1
ATOM 655 N N . GLY A 1 82 ? 1.734 9.416 11.348 1.00 87.25 82 GLY A N 1
ATOM 656 C CA . GLY A 1 82 ? 0.604 10.227 10.893 1.00 87.25 82 GLY A CA 1
ATOM 657 C C . GLY A 1 82 ? 0.116 9.761 9.518 1.00 87.25 82 GLY A C 1
ATOM 658 O O . GLY A 1 82 ? -0.164 8.579 9.336 1.00 87.25 82 GLY A O 1
ATOM 659 N N . SER A 1 83 ? 0.064 10.678 8.549 1.00 88.44 83 SER A N 1
ATOM 660 C CA . SER A 1 83 ? -0.339 10.421 7.155 1.00 88.44 83 SER A CA 1
ATOM 661 C C . SER A 1 83 ? 0.811 9.997 6.231 1.00 88.44 83 SER A C 1
ATOM 663 O O . SER A 1 83 ? 0.680 10.066 5.007 1.00 88.44 83 SER A O 1
ATOM 665 N N . LYS A 1 84 ? 1.954 9.587 6.798 1.00 92.88 84 LYS A N 1
ATOM 666 C CA . LYS A 1 84 ? 3.129 9.144 6.041 1.00 92.88 84 LYS A CA 1
ATOM 667 C C . LYS A 1 84 ? 3.497 7.694 6.337 1.00 92.88 84 LYS A C 1
ATOM 669 O O . LYS A 1 84 ? 3.484 7.277 7.498 1.00 92.88 84 LYS A O 1
ATOM 674 N N . ILE A 1 85 ? 3.881 6.971 5.292 1.00 93.81 85 ILE A N 1
ATOM 675 C CA . ILE A 1 85 ? 4.523 5.657 5.351 1.00 93.81 85 ILE A CA 1
ATOM 676 C C . ILE A 1 85 ? 5.983 5.840 4.946 1.00 93.81 85 ILE A C 1
ATOM 678 O O . ILE A 1 85 ? 6.278 6.476 3.942 1.00 93.81 85 ILE A O 1
ATOM 682 N N . TYR A 1 86 ? 6.886 5.275 5.728 1.00 93.31 86 TYR A N 1
ATOM 683 C CA . TYR A 1 86 ? 8.298 5.140 5.409 1.00 93.31 86 TYR A CA 1
ATOM 684 C C . TYR A 1 86 ? 8.510 3.664 5.091 1.00 93.31 86 TYR A C 1
ATOM 686 O O . TYR A 1 86 ? 8.219 2.836 5.956 1.00 93.31 86 TYR A O 1
ATOM 694 N N . SER A 1 87 ? 8.936 3.350 3.870 1.00 93.19 87 SER A N 1
ATOM 695 C CA . SER A 1 87 ? 9.230 1.988 3.419 1.00 93.19 87 SER A CA 1
ATOM 696 C C . SER A 1 87 ? 10.630 1.949 2.822 1.00 93.19 87 SER A C 1
ATOM 698 O O . SER A 1 87 ? 10.859 2.508 1.745 1.00 93.19 87 SER A O 1
ATOM 700 N N . GLY A 1 88 ? 11.570 1.337 3.546 1.00 91.75 88 GLY A N 1
ATOM 701 C CA . GLY A 1 88 ? 12.994 1.479 3.239 1.00 91.75 88 GLY A CA 1
ATOM 702 C C . GLY A 1 88 ? 13.373 2.961 3.163 1.00 91.75 88 GLY A C 1
ATOM 703 O O . GLY A 1 88 ? 13.042 3.732 4.066 1.00 91.75 88 GLY A O 1
ATOM 704 N N . ASP A 1 89 ? 13.981 3.360 2.049 1.00 91.94 89 ASP A N 1
ATOM 705 C CA . ASP A 1 89 ? 14.393 4.746 1.818 1.00 91.94 89 ASP A CA 1
ATOM 706 C C . ASP A 1 89 ? 13.250 5.642 1.322 1.00 91.94 89 ASP A C 1
ATOM 708 O O . ASP A 1 89 ? 13.409 6.856 1.279 1.00 91.94 89 ASP A O 1
ATOM 712 N N . THR A 1 90 ? 12.095 5.094 0.931 1.00 93.94 90 THR A N 1
ATOM 713 C CA . THR A 1 90 ? 11.015 5.876 0.302 1.00 93.94 90 THR A CA 1
ATOM 714 C C . THR A 1 90 ? 10.007 6.379 1.332 1.00 93.94 90 THR A C 1
ATOM 716 O O . THR A 1 90 ? 9.576 5.648 2.227 1.00 93.94 90 THR A O 1
ATOM 719 N N . ILE A 1 91 ? 9.573 7.631 1.177 1.00 95.19 91 ILE A N 1
ATOM 720 C CA . ILE A 1 91 ? 8.533 8.261 1.987 1.00 95.19 91 ILE A CA 1
ATOM 721 C C . ILE A 1 91 ? 7.292 8.473 1.125 1.00 95.19 91 ILE A C 1
ATOM 723 O O . ILE A 1 91 ? 7.290 9.260 0.177 1.00 95.19 91 ILE A O 1
ATOM 727 N N . PHE A 1 92 ? 6.201 7.833 1.523 1.00 95.88 92 PHE A N 1
ATOM 728 C CA . PHE A 1 92 ? 4.890 7.990 0.915 1.00 95.88 92 PHE A CA 1
ATOM 729 C C . PHE A 1 92 ? 3.992 8.850 1.795 1.00 95.88 92 PHE A C 1
ATOM 731 O O . PHE A 1 92 ? 3.934 8.673 3.013 1.00 95.88 92 PHE A O 1
ATOM 738 N N . LYS A 1 93 ? 3.219 9.738 1.180 1.00 95.44 93 LYS A N 1
ATOM 739 C CA . LYS A 1 93 ? 1.946 10.180 1.744 1.00 95.44 93 LYS A CA 1
ATOM 740 C C . LYS A 1 93 ? 0.909 9.122 1.397 1.00 95.44 93 LYS A C 1
ATOM 742 O O . LYS A 1 93 ? 0.879 8.662 0.260 1.00 95.44 93 LYS A O 1
ATOM 747 N N . TYR A 1 94 ? 0.070 8.747 2.355 1.00 94.75 94 TYR A N 1
ATOM 748 C CA . TYR A 1 94 ? -0.974 7.759 2.109 1.00 94.75 94 TYR A CA 1
ATOM 749 C C . TYR A 1 94 ? -2.361 8.278 2.473 1.00 94.75 94 TYR A C 1
ATOM 751 O O . TYR A 1 94 ? -2.520 9.131 3.354 1.00 94.75 94 TYR A O 1
ATOM 759 N N . LYS A 1 95 ? -3.368 7.729 1.798 1.00 93.75 95 LYS A N 1
ATOM 760 C CA . LYS A 1 95 ? -4.785 7.933 2.095 1.00 93.75 95 LYS A CA 1
ATOM 761 C C . LYS A 1 95 ? -5.526 6.615 1.897 1.00 93.75 95 LYS A C 1
ATOM 763 O O . LYS A 1 95 ? -5.295 5.924 0.914 1.00 93.75 95 LYS A O 1
ATOM 768 N N . VAL A 1 96 ? -6.407 6.277 2.833 1.00 93.19 96 VAL A N 1
ATOM 769 C CA . VAL A 1 96 ? -7.306 5.123 2.713 1.00 93.19 96 VAL A CA 1
ATOM 770 C C . VAL A 1 96 ? -8.728 5.645 2.573 1.00 93.19 96 VAL A C 1
ATOM 772 O O . VAL A 1 96 ? -9.161 6.434 3.411 1.00 93.19 96 VAL A O 1
ATOM 775 N N . ASN A 1 97 ? -9.429 5.215 1.528 1.00 92.31 97 ASN A N 1
ATOM 776 C CA . ASN A 1 97 ? -10.812 5.585 1.233 1.00 92.31 97 ASN A CA 1
ATOM 777 C C . ASN A 1 97 ? -11.636 4.328 0.921 1.00 92.31 97 ASN A C 1
ATOM 779 O O . ASN A 1 97 ? -11.079 3.270 0.647 1.00 92.31 97 ASN A O 1
ATOM 783 N N . GLU A 1 98 ? -12.956 4.472 0.916 1.00 92.38 98 GLU A N 1
ATOM 784 C CA . GLU A 1 98 ? -13.890 3.461 0.413 1.00 92.38 98 GLU A CA 1
ATOM 785 C C . GLU A 1 98 ? -14.483 3.972 -0.910 1.00 92.38 98 GLU A C 1
ATOM 787 O O . GLU A 1 98 ? -14.915 5.127 -0.981 1.00 92.38 98 GLU A O 1
ATOM 792 N N . ILE A 1 99 ? -14.483 3.139 -1.953 1.00 91.06 99 ILE A N 1
ATOM 793 C CA . ILE A 1 99 ? -15.079 3.421 -3.266 1.00 91.06 99 ILE A CA 1
ATOM 794 C C . ILE A 1 99 ? -16.012 2.263 -3.611 1.00 91.06 99 ILE A C 1
ATOM 796 O O . ILE A 1 99 ? -15.567 1.162 -3.934 1.00 91.06 99 ILE A O 1
ATOM 800 N N . GLY A 1 100 ? -17.321 2.505 -3.518 1.00 88.62 100 GLY A N 1
ATOM 801 C CA . GLY A 1 100 ? -18.310 1.431 -3.606 1.00 88.62 100 GLY A CA 1
ATOM 802 C C . GLY A 1 100 ? -18.086 0.406 -2.494 1.00 88.62 100 GLY A C 1
ATOM 803 O O . GLY A 1 100 ? -18.124 0.754 -1.316 1.00 88.62 100 GLY A O 1
ATOM 804 N N . GLU A 1 101 ? -17.839 -0.843 -2.877 1.00 89.56 101 GLU A N 1
ATOM 805 C CA . GLU A 1 101 ? -17.507 -1.939 -1.959 1.00 89.56 101 GLU A CA 1
ATOM 806 C C . GLU A 1 101 ? -16.000 -2.155 -1.770 1.00 89.56 101 GLU A C 1
ATOM 808 O O . GLU A 1 101 ? -15.599 -3.037 -1.011 1.00 89.56 101 GLU A O 1
ATOM 813 N N . HIS A 1 102 ? -15.160 -1.367 -2.444 1.00 92.69 102 HIS A N 1
ATOM 814 C CA . HIS A 1 102 ? -13.715 -1.533 -2.425 1.00 92.69 102 HIS A CA 1
ATOM 815 C C . HIS A 1 102 ? -13.047 -0.570 -1.452 1.00 92.69 102 HIS A C 1
ATOM 817 O O . HIS A 1 102 ? -13.175 0.653 -1.557 1.00 92.69 102 HIS A O 1
ATOM 823 N N . LYS A 1 103 ? -12.212 -1.132 -0.581 1.00 94.88 103 LYS A N 1
ATOM 824 C CA . LYS A 1 103 ? -11.286 -0.357 0.231 1.00 94.88 103 LYS A CA 1
ATOM 825 C C . LYS A 1 103 ? -10.028 -0.051 -0.572 1.00 94.88 103 LYS A C 1
ATOM 827 O O . LYS A 1 103 ? -9.342 -0.961 -1.040 1.00 94.88 103 LYS A O 1
ATOM 832 N N . VAL A 1 104 ? -9.707 1.231 -0.697 1.00 95.56 104 VAL A N 1
ATOM 833 C CA . VAL A 1 104 ? -8.669 1.751 -1.592 1.00 95.56 104 VAL A CA 1
ATOM 834 C C . VAL A 1 104 ? -7.574 2.457 -0.804 1.00 95.56 104 VAL A C 1
ATOM 836 O O . VAL A 1 104 ? -7.853 3.304 0.043 1.00 95.56 104 VAL A O 1
ATOM 839 N N . LEU A 1 105 ? -6.322 2.126 -1.108 1.00 96.56 105 LEU A N 1
ATOM 840 C CA . LEU A 1 105 ? -5.121 2.783 -0.605 1.00 96.56 105 LEU A CA 1
ATOM 841 C C . LEU A 1 105 ? -4.465 3.576 -1.734 1.00 96.56 105 LEU A C 1
ATOM 843 O O . LEU A 1 105 ? -4.035 3.013 -2.735 1.00 96.56 105 LEU A O 1
ATOM 847 N N . GLU A 1 106 ? -4.343 4.881 -1.546 1.00 96.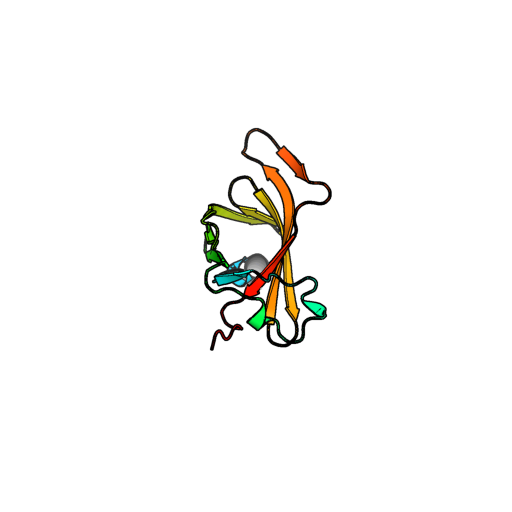38 106 GLU A N 1
ATOM 848 C CA . GLU A 1 106 ? -3.596 5.771 -2.430 1.00 96.38 106 GLU A CA 1
ATOM 849 C C . GLU A 1 106 ? -2.255 6.102 -1.778 1.00 96.38 106 GLU A C 1
ATOM 851 O O . GLU A 1 106 ? -2.220 6.548 -0.627 1.00 96.38 106 GLU A O 1
ATOM 856 N N . LEU A 1 107 ? -1.162 5.901 -2.511 1.00 96.56 107 LEU A N 1
ATOM 857 C CA . LEU A 1 107 ? 0.194 6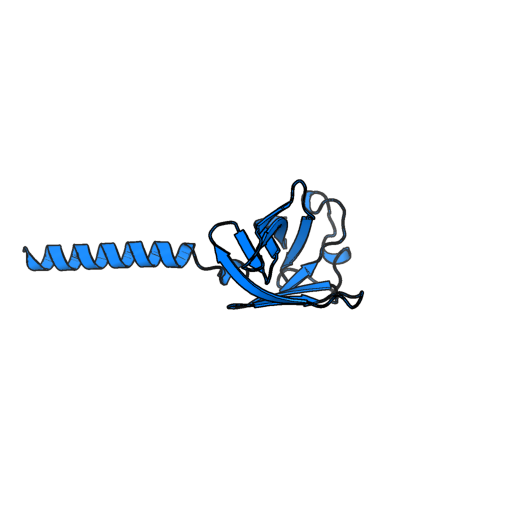.277 -2.129 1.00 96.56 107 LEU A CA 1
ATOM 858 C C . LEU A 1 107 ? 0.719 7.329 -3.103 1.00 96.56 107 LEU A C 1
ATOM 860 O O . LEU A 1 107 ? 0.594 7.177 -4.313 1.00 96.56 107 LEU A O 1
ATOM 864 N N . GLU A 1 108 ? 1.343 8.371 -2.575 1.00 96.81 108 GLU A N 1
ATOM 865 C CA . GLU A 1 108 ? 2.060 9.392 -3.339 1.00 96.81 108 GLU A CA 1
ATOM 866 C C . GLU A 1 108 ? 3.483 9.470 -2.796 1.00 96.81 108 GLU A C 1
ATOM 868 O O . GLU A 1 108 ? 3.675 9.690 -1.596 1.00 96.81 108 GLU A O 1
ATOM 873 N N . VAL A 1 109 ? 4.483 9.277 -3.654 1.00 96.69 109 VAL A N 1
ATOM 874 C CA . VAL A 1 109 ? 5.886 9.466 -3.274 1.00 96.69 109 VAL A CA 1
ATOM 875 C C . VAL A 1 109 ? 6.108 10.949 -2.991 1.00 96.69 109 VAL A C 1
ATOM 877 O O . VAL A 1 109 ? 5.870 11.795 -3.846 1.00 96.69 109 VAL A O 1
ATOM 880 N N . ILE A 1 110 ? 6.565 11.280 -1.785 1.00 96.31 110 ILE A N 1
ATOM 881 C CA . ILE A 1 110 ? 6.817 12.675 -1.380 1.00 96.31 110 ILE A CA 1
ATOM 882 C C . ILE A 1 110 ? 8.286 12.950 -1.068 1.00 96.31 110 ILE A C 1
ATOM 884 O O . ILE A 1 110 ? 8.661 14.087 -0.782 1.00 96.31 110 ILE A O 1
ATOM 888 N N . GLY A 1 111 ? 9.129 11.925 -1.098 1.00 95.38 111 GLY A N 1
ATOM 889 C CA . GLY A 1 111 ? 10.552 12.064 -0.848 1.00 95.38 111 GLY A CA 1
ATOM 890 C C . GLY A 1 111 ? 11.193 10.759 -0.429 1.00 95.38 111 GLY A C 1
ATOM 891 O O . GLY A 1 111 ? 10.542 9.716 -0.394 1.00 95.38 111 GLY A O 1
ATOM 892 N N . TYR A 1 112 ? 12.473 10.848 -0.102 1.00 93.81 112 TYR A N 1
ATOM 893 C CA . TYR A 1 112 ? 13.294 9.716 0.287 1.00 93.81 112 TYR A CA 1
ATOM 894 C C . TYR A 1 112 ? 14.257 10.133 1.402 1.00 93.81 112 TYR A C 1
ATOM 896 O O . TYR A 1 112 ? 14.644 11.301 1.509 1.00 93.81 112 TYR A O 1
ATOM 904 N N . ASP A 1 113 ? 14.601 9.179 2.259 1.00 91.19 113 ASP A N 1
ATOM 905 C CA . ASP A 1 113 ? 15.477 9.333 3.418 1.00 91.19 113 ASP A CA 1
ATOM 906 C C . ASP A 1 113 ? 16.204 8.010 3.667 1.00 91.19 113 ASP A C 1
ATOM 908 O O . ASP A 1 113 ? 15.627 7.080 4.225 1.00 91.19 113 ASP A O 1
ATOM 912 N N . ASN A 1 114 ? 17.472 7.940 3.266 1.00 86.62 114 ASN A N 1
ATOM 913 C CA . ASN A 1 114 ? 18.329 6.768 3.487 1.00 86.62 114 ASN A CA 1
ATOM 914 C C . ASN A 1 114 ? 19.147 6.875 4.792 1.00 86.62 114 ASN A C 1
ATOM 916 O O . ASN A 1 114 ? 20.125 6.156 4.992 1.00 86.62 114 ASN A O 1
ATOM 920 N N . GLY A 1 115 ? 18.805 7.827 5.669 1.00 84.38 115 GLY A N 1
ATOM 921 C CA . GLY A 1 115 ? 19.529 8.117 6.907 1.00 84.38 115 GLY A CA 1
ATOM 922 C C . GLY A 1 115 ? 20.742 9.040 6.748 1.00 84.38 115 GLY A C 1
ATOM 923 O O . GLY A 1 115 ? 21.166 9.634 7.740 1.00 84.38 115 GLY A O 1
ATOM 924 N N . HIS A 1 116 ? 21.261 9.219 5.531 1.00 85.06 116 HIS A N 1
ATOM 925 C CA . HIS A 1 116 ? 22.380 10.119 5.227 1.00 85.06 116 HIS A CA 1
ATOM 926 C C . HIS A 1 116 ? 21.925 11.368 4.472 1.00 85.06 116 HIS A C 1
ATOM 928 O O . HIS A 1 116 ? 22.329 12.481 4.806 1.00 85.06 116 HIS A O 1
ATOM 934 N N . GLU A 1 117 ? 21.047 11.187 3.492 1.00 84.62 117 GLU A N 1
ATOM 935 C CA . GLU A 1 117 ? 20.514 12.236 2.639 1.00 84.62 117 GLU A CA 1
ATOM 936 C C . GLU A 1 117 ? 18.991 12.204 2.648 1.00 84.62 117 GLU A C 1
ATOM 938 O O . GLU A 1 117 ? 18.364 11.145 2.719 1.00 84.62 117 GLU A O 1
ATOM 943 N N . LYS A 1 118 ? 18.397 13.398 2.573 1.00 90.06 118 LYS A N 1
ATOM 944 C CA . LYS A 1 118 ? 16.950 13.579 2.504 1.00 90.06 118 LYS A CA 1
ATOM 945 C C . LYS A 1 118 ? 16.610 14.473 1.341 1.00 90.06 118 LYS A C 1
ATOM 947 O O . LYS A 1 118 ? 17.150 15.573 1.231 1.00 90.06 118 LYS A O 1
ATOM 952 N N . TRP A 1 119 ? 15.663 14.032 0.534 1.00 90.06 119 TRP A N 1
ATOM 953 C CA . TRP A 1 119 ? 15.167 14.821 -0.576 1.00 90.06 119 TRP A CA 1
ATOM 954 C C . TRP A 1 119 ? 13.655 14.699 -0.690 1.00 90.06 119 TRP A C 1
ATOM 956 O O . TRP A 1 119 ? 13.065 13.665 -0.380 1.00 90.06 119 TRP A O 1
ATOM 966 N N . SER A 1 120 ? 13.020 15.794 -1.093 1.00 90.38 120 SER A N 1
ATOM 967 C CA . SER A 1 120 ? 11.593 15.846 -1.388 1.00 90.38 120 SER A CA 1
ATOM 968 C C . SER A 1 120 ? 11.362 15.572 -2.866 1.00 90.38 120 SER A C 1
ATOM 970 O O . SER A 1 120 ? 12.089 16.089 -3.711 1.00 90.38 120 SER A O 1
ATOM 972 N N . ALA A 1 121 ? 10.328 14.799 -3.171 1.00 88.06 121 ALA A N 1
ATOM 973 C CA . ALA A 1 121 ? 9.853 14.625 -4.533 1.00 88.06 121 ALA A CA 1
ATOM 974 C C . ALA A 1 121 ? 8.717 15.623 -4.791 1.00 88.06 121 ALA A C 1
ATOM 976 O O . ALA A 1 121 ? 7.678 15.571 -4.131 1.00 88.06 121 ALA A O 1
ATOM 977 N N . GLU A 1 122 ? 8.911 16.537 -5.741 1.00 81.94 122 GLU A N 1
ATOM 978 C CA . GLU A 1 122 ? 7.819 17.344 -6.287 1.00 81.94 122 GLU A CA 1
ATOM 979 C C . GLU A 1 122 ? 7.131 16.542 -7.398 1.00 81.94 122 GLU A C 1
ATOM 981 O O . GLU A 1 122 ? 7.798 16.053 -8.305 1.00 81.94 122 GLU A O 1
ATOM 986 N N . ASN A 1 123 ? 5.804 16.390 -7.321 1.00 84.75 123 ASN A N 1
ATOM 987 C CA . ASN A 1 123 ? 5.011 15.555 -8.238 1.00 84.75 123 ASN A CA 1
ATOM 988 C C . ASN A 1 123 ? 5.474 14.089 -8.303 1.00 84.75 123 ASN A C 1
ATOM 990 O O . ASN A 1 123 ? 5.607 13.522 -9.388 1.00 84.75 123 ASN A O 1
ATOM 994 N N . GLY A 1 124 ? 5.732 13.477 -7.146 1.00 89.00 124 GLY A N 1
ATOM 995 C CA . GLY A 1 124 ? 6.135 12.078 -7.105 1.00 89.00 124 GLY A CA 1
ATOM 996 C C . GLY A 1 124 ? 5.059 11.121 -7.619 1.00 89.00 124 GLY A C 1
ATOM 997 O O . GLY A 1 124 ? 3.877 11.456 -7.750 1.00 89.00 124 GLY A O 1
ATOM 998 N N . GLU A 1 125 ? 5.502 9.907 -7.931 1.00 93.56 125 GLU A N 1
ATOM 999 C CA . GLU A 1 125 ? 4.653 8.862 -8.489 1.00 93.56 125 GLU A CA 1
ATOM 1000 C C . GLU A 1 125 ? 3.489 8.520 -7.558 1.00 93.56 125 GLU A C 1
ATOM 1002 O O . GLU A 1 125 ? 3.616 8.518 -6.327 1.00 93.56 125 GLU A O 1
ATOM 1007 N N . LYS A 1 126 ? 2.343 8.216 -8.173 1.00 95.25 126 LYS A N 1
ATOM 1008 C CA . LYS A 1 126 ? 1.112 7.852 -7.478 1.00 95.25 126 LYS A CA 1
ATOM 1009 C C . LYS A 1 126 ? 0.747 6.416 -7.780 1.00 95.25 126 LYS A C 1
ATOM 1011 O O . LYS A 1 126 ? 0.785 5.983 -8.928 1.00 95.25 126 LYS A O 1
ATOM 1016 N N . TYR A 1 127 ? 0.345 5.714 -6.736 1.00 95.50 127 TYR A N 1
ATOM 1017 C CA . TYR A 1 127 ? -0.050 4.323 -6.796 1.00 95.50 127 TYR A CA 1
ATOM 1018 C C . TYR A 1 127 ? -1.387 4.154 -6.096 1.00 95.50 127 TYR A C 1
ATOM 1020 O O . TYR A 1 127 ? -1.578 4.633 -4.979 1.00 95.50 127 TYR A O 1
ATOM 1028 N N . THR A 1 128 ? -2.297 3.441 -6.743 1.00 96.94 128 THR A N 1
ATOM 1029 C CA . THR A 1 128 ? -3.6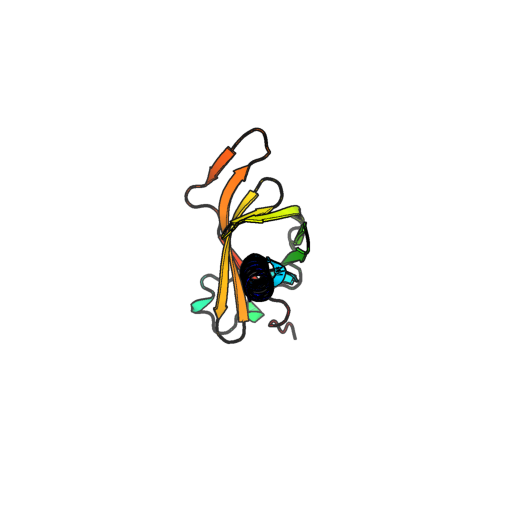07 3.118 -6.189 1.00 96.94 128 THR A CA 1
ATOM 1030 C C . THR A 1 128 ? -3.687 1.615 -6.012 1.00 96.94 128 THR A C 1
ATOM 1032 O O . THR A 1 128 ? -3.401 0.864 -6.943 1.00 96.94 128 THR A O 1
ATOM 1035 N N . TYR A 1 129 ? -4.080 1.176 -4.824 1.00 97.00 129 TYR A N 1
ATOM 1036 C CA . TYR A 1 129 ? -4.229 -0.230 -4.498 1.00 97.00 129 TYR A CA 1
ATOM 1037 C C . TYR A 1 129 ? -5.610 -0.533 -3.928 1.00 97.00 129 TYR A C 1
ATOM 1039 O O . TYR A 1 129 ? -6.205 0.303 -3.250 1.00 97.00 129 TYR A O 1
ATOM 1047 N N . VAL A 1 130 ? -6.088 -1.753 -4.152 1.00 96.69 130 VAL A N 1
ATOM 1048 C CA . VAL A 1 130 ? -7.378 -2.258 -3.671 1.00 96.69 130 VAL A CA 1
ATOM 1049 C C . VAL A 1 130 ? -7.146 -3.399 -2.692 1.00 96.69 130 VAL A C 1
ATOM 1051 O O . VAL A 1 130 ? -6.331 -4.286 -2.943 1.00 96.69 130 VAL A O 1
ATOM 1054 N N . PHE A 1 131 ? -7.828 -3.369 -1.553 1.00 96.00 131 PHE A N 1
ATOM 1055 C CA . PHE A 1 131 ? -7.627 -4.346 -0.490 1.00 96.00 131 PHE A CA 1
ATOM 1056 C C . PHE A 1 131 ? -8.153 -5.737 -0.860 1.00 96.00 131 PHE A C 1
ATOM 1058 O O . PHE A 1 131 ? -9.275 -5.874 -1.335 1.00 96.00 131 PHE A O 1
ATOM 1065 N N . ASP A 1 132 ? -7.374 -6.776 -0.555 1.00 90.50 132 ASP A N 1
ATOM 1066 C CA . ASP A 1 132 ? -7.624 -8.170 -0.957 1.00 90.50 132 ASP A CA 1
ATOM 1067 C C . ASP A 1 132 ? -8.998 -8.718 -0.557 1.00 90.50 132 ASP A C 1
ATOM 1069 O O . ASP A 1 132 ? -9.619 -9.439 -1.329 1.00 90.50 132 ASP A O 1
ATOM 1073 N N . LYS A 1 133 ? -9.534 -8.316 0.603 1.00 81.75 133 LYS A N 1
ATOM 1074 C CA . LYS A 1 133 ? -10.863 -8.773 1.053 1.00 81.75 133 LYS A CA 1
ATOM 1075 C C . LYS A 1 133 ? -12.024 -8.283 0.182 1.00 81.75 133 LYS A C 1
ATOM 1077 O O . LYS A 1 133 ? -13.143 -8.743 0.383 1.00 81.75 133 LYS A O 1
ATOM 1082 N N . ASN A 1 134 ? -11.773 -7.342 -0.721 1.00 74.12 134 ASN A N 1
ATOM 1083 C CA . ASN A 1 134 ? -12.768 -6.698 -1.567 1.00 74.12 134 ASN A CA 1
ATOM 1084 C C . ASN A 1 134 ? -12.516 -6.973 -3.054 1.00 74.12 134 ASN A C 1
ATOM 1086 O O . ASN A 1 134 ? -12.953 -6.179 -3.876 1.00 74.12 134 ASN A O 1
ATOM 1090 N N . VAL A 1 135 ? -11.768 -8.023 -3.401 1.00 81.12 135 VAL A N 1
ATOM 1091 C CA . VAL A 1 135 ? -11.435 -8.344 -4.794 1.00 81.12 135 VAL A CA 1
ATOM 1092 C C . VAL A 1 135 ? -11.900 -9.752 -5.124 1.00 81.12 135 VAL A C 1
ATOM 1094 O O . VAL A 1 135 ? -11.536 -10.697 -4.420 1.00 81.12 135 VAL A O 1
ATOM 1097 N N . ASN A 1 136 ? -12.654 -9.899 -6.215 1.00 80.25 136 ASN A N 1
ATOM 1098 C CA . ASN A 1 136 ? -12.919 -11.202 -6.813 1.00 80.25 136 ASN A CA 1
ATOM 1099 C C . ASN A 1 136 ? -12.136 -11.354 -8.126 1.00 80.25 136 ASN A C 1
ATOM 1101 O O . ASN A 1 136 ? -12.237 -10.526 -9.027 1.00 80.25 136 ASN A O 1
ATOM 1105 N N . PHE A 1 137 ? -11.347 -12.423 -8.227 1.00 78.56 137 PHE A N 1
ATOM 1106 C CA . PHE A 1 137 ? -10.571 -12.747 -9.428 1.00 78.56 137 PHE A CA 1
ATOM 1107 C C . PHE A 1 137 ? -11.193 -13.868 -10.276 1.00 78.56 137 PHE A C 1
ATOM 1109 O O . PHE A 1 137 ? -10.534 -14.334 -11.207 1.00 78.56 137 PHE A O 1
ATOM 1116 N N . GLU A 1 138 ? -12.396 -14.333 -9.927 1.00 64.19 138 GLU A N 1
ATOM 1117 C CA . GLU A 1 138 ? -13.162 -15.332 -10.691 1.00 64.19 138 GLU A CA 1
ATOM 1118 C C . GLU A 1 138 ? -13.491 -14.899 -12.129 1.00 64.19 138 GLU A C 1
ATOM 1120 O O . GLU A 1 138 ? -13.834 -13.715 -12.363 1.00 64.19 138 GLU A O 1
#

pLDDT: mean 87.2, std 11.01, range [49.69, 97.31]